Protein AF-A0A947V9L3-F1 (afdb_monomer_lite)

Foldseek 3Di:
DKDDPQKDFQDDDDPDDDCVRMDGDHDMDDDPQPLCSVQVVCVVNVHGLVVDVVSVVCVVVVSGDNPNVPDDDDDD

Secondary structure (DSSP, 8-state):
-EEEEEEEE-SSTTT---GGGEEEEEEEEE-S-HHHHHHHHHHTTT--GGG-HHHHHHHHTTSS---TTTS-----

Radius of gyration: 13.05 Å; chains: 1; bounding box: 31×18×36 Å

Sequence (76 aa):
TVIDATRILLANGPQGGNLDDVRVLDTVVASVDPVAADAYATTLFGLRPEEIESTVAAHAMGLGEMDLKKIRVIKA

pLDDT: mean 96.52, std 3.08, range [81.25, 98.69]

Structure (mmCIF, N/CA/C/O backbone):
data_AF-A0A947V9L3-F1
#
_entry.id   AF-A0A947V9L3-F1
#
loop_
_atom_site.group_PDB
_atom_site.id
_atom_site.type_symbol
_atom_site.label_atom_id
_atom_site.label_alt_id
_atom_site.label_comp_id
_atom_site.label_asym_id
_atom_site.label_entity_id
_atom_site.label_seq_id
_atom_site.pdbx_PDB_ins_code
_atom_site.Cartn_x
_atom_site.Cartn_y
_atom_site.Cartn_z
_atom_site.occupancy
_atom_site.B_iso_or_equiv
_atom_site.auth_seq_id
_atom_site.auth_comp_id
_atom_site.auth_asym_id
_atom_site.auth_atom_id
_atom_site.pdbx_PDB_model_num
ATOM 1 N N . THR A 1 1 ? -8.638 9.498 0.922 1.00 96.06 1 THR A N 1
ATOM 2 C CA . THR A 1 1 ? -7.571 9.271 -0.068 1.00 96.06 1 THR A CA 1
ATOM 3 C C . THR A 1 1 ? -8.127 8.604 -1.303 1.00 96.06 1 THR A C 1
ATOM 5 O O . THR A 1 1 ? -9.024 7.775 -1.191 1.00 96.06 1 THR A O 1
ATOM 8 N N . VAL A 1 2 ? -7.603 8.974 -2.468 1.00 97.69 2 VAL A N 1
ATOM 9 C CA . VAL A 1 2 ? -7.861 8.298 -3.743 1.00 97.69 2 VAL A CA 1
ATOM 10 C C . VAL A 1 2 ? -6.510 7.858 -4.296 1.00 97.69 2 VAL A C 1
ATOM 12 O O . VAL A 1 2 ? -5.578 8.658 -4.299 1.00 97.69 2 VAL A O 1
ATOM 15 N N . ILE A 1 3 ? -6.407 6.601 -4.716 1.00 98.06 3 ILE A N 1
ATOM 16 C CA . ILE A 1 3 ? -5.228 6.030 -5.366 1.00 98.06 3 ILE A CA 1
ATOM 17 C C . ILE A 1 3 ? -5.626 5.682 -6.795 1.00 98.06 3 ILE A C 1
ATOM 19 O O . ILE A 1 3 ? -6.549 4.894 -7.016 1.00 98.06 3 ILE A O 1
ATOM 23 N N . ASP A 1 4 ? -4.928 6.285 -7.750 1.00 98.00 4 ASP A N 1
ATOM 24 C CA . ASP A 1 4 ? -5.012 5.912 -9.155 1.00 98.00 4 ASP A CA 1
ATOM 25 C C . ASP A 1 4 ? -4.020 4.777 -9.420 1.00 98.00 4 ASP A C 1
ATOM 27 O O . ASP A 1 4 ? -2.807 4.955 -9.315 1.00 98.00 4 ASP A O 1
ATOM 31 N N . ALA A 1 5 ? -4.555 3.603 -9.734 1.00 97.12 5 ALA A N 1
ATOM 32 C CA . ALA A 1 5 ? -3.799 2.442 -10.166 1.00 97.12 5 ALA A CA 1
ATOM 33 C C . ALA A 1 5 ? -4.241 2.011 -11.572 1.00 97.12 5 ALA A C 1
ATOM 35 O O . ALA A 1 5 ? -4.237 0.826 -11.885 1.00 97.12 5 ALA A O 1
ATOM 36 N N . THR A 1 6 ? -4.624 2.950 -12.444 1.00 97.19 6 THR A N 1
ATOM 37 C CA . THR A 1 6 ? -4.939 2.650 -13.852 1.00 97.19 6 THR A CA 1
ATOM 38 C C . THR A 1 6 ? -3.742 1.973 -14.523 1.00 97.19 6 THR A C 1
ATOM 40 O O . THR A 1 6 ? -3.884 0.969 -15.227 1.00 97.19 6 THR A O 1
ATOM 43 N N . ARG A 1 7 ? -2.535 2.475 -14.230 1.00 96.44 7 ARG A N 1
ATOM 44 C CA . ARG A 1 7 ? -1.253 1.841 -14.551 1.00 96.44 7 ARG A CA 1
ATOM 45 C C . ARG A 1 7 ? -0.314 1.948 -13.360 1.00 96.44 7 ARG A C 1
ATOM 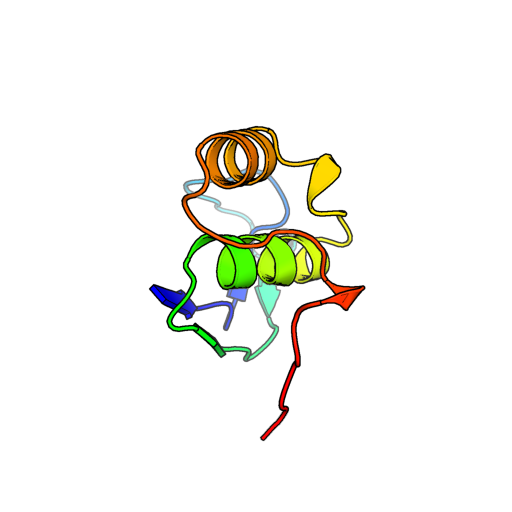47 O O . ARG A 1 7 ? -0.285 2.981 -12.699 1.00 96.44 7 ARG A O 1
ATOM 54 N N . ILE A 1 8 ? 0.477 0.910 -13.128 1.00 96.88 8 ILE A N 1
ATOM 55 C CA . ILE A 1 8 ? 1.499 0.882 -12.080 1.00 96.88 8 ILE A CA 1
ATOM 56 C C . ILE A 1 8 ? 2.861 0.534 -12.674 1.00 96.88 8 ILE A C 1
ATOM 58 O O . ILE A 1 8 ? 2.944 -0.226 -13.640 1.00 96.88 8 ILE A O 1
ATOM 62 N N . LEU A 1 9 ? 3.921 1.085 -12.089 1.00 96.88 9 LEU A N 1
ATOM 63 C CA . LEU A 1 9 ? 5.302 0.794 -12.457 1.00 96.88 9 LEU A CA 1
ATOM 64 C C . LEU A 1 9 ? 5.876 -0.221 -11.465 1.00 96.88 9 LEU A C 1
ATOM 66 O O . LEU A 1 9 ? 5.970 0.066 -10.274 1.00 96.88 9 LEU A O 1
ATOM 70 N N . LEU A 1 10 ? 6.213 -1.414 -11.949 1.00 95.50 10 LEU A N 1
ATOM 71 C CA . LEU A 1 10 ? 6.653 -2.543 -11.127 1.00 95.50 10 LEU A CA 1
ATOM 72 C C . LEU A 1 10 ? 8.159 -2.527 -10.844 1.00 95.50 10 LEU A C 1
ATOM 74 O O . LEU A 1 10 ? 8.591 -3.071 -9.831 1.00 95.50 10 LEU A O 1
ATOM 78 N N . ALA A 1 11 ? 8.954 -1.916 -11.722 1.00 94.88 11 ALA A N 1
ATOM 79 C CA . ALA A 1 11 ? 10.406 -1.847 -11.601 1.00 94.88 11 ALA A CA 1
ATOM 80 C C . ALA A 1 11 ? 10.947 -0.516 -12.139 1.00 94.88 11 ALA A C 1
ATOM 82 O O . ALA A 1 11 ? 10.273 0.185 -12.889 1.00 94.88 11 ALA A O 1
ATOM 83 N N . ASN A 1 12 ? 12.171 -0.163 -11.737 1.00 94.31 12 ASN A N 1
ATOM 84 C CA . ASN A 1 12 ? 12.917 0.986 -12.272 1.00 94.31 12 ASN A CA 1
ATOM 85 C C . ASN A 1 12 ? 12.177 2.343 -12.169 1.00 94.31 12 ASN A C 1
ATOM 87 O O . ASN A 1 12 ? 12.352 3.238 -12.998 1.00 94.31 12 ASN A O 1
ATOM 91 N N . GLY A 1 13 ? 11.344 2.507 -11.136 1.00 88.06 13 GLY A N 1
ATOM 92 C CA . GLY A 1 13 ? 10.715 3.786 -10.784 1.00 88.06 13 GLY A CA 1
ATOM 93 C C . GLY A 1 13 ? 11.657 4.756 -10.063 1.00 88.06 13 GLY A C 1
ATOM 94 O O . GLY A 1 13 ? 12.808 4.410 -9.799 1.00 88.06 13 GLY A O 1
ATOM 95 N N . PRO A 1 14 ? 11.205 5.980 -9.715 1.00 86.56 14 PRO A N 1
ATOM 96 C CA . P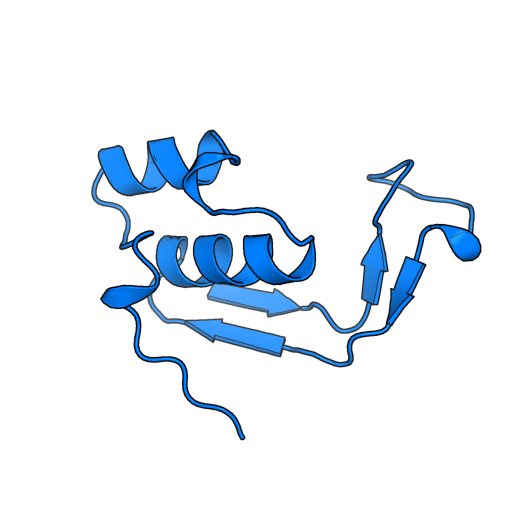RO A 1 14 ? 9.850 6.528 -9.876 1.00 86.56 14 PRO A CA 1
ATOM 97 C C . PRO A 1 14 ? 9.566 7.134 -11.260 1.00 86.56 14 PRO A C 1
ATOM 99 O O . PRO A 1 14 ? 8.407 7.307 -11.620 1.00 86.56 14 PRO A O 1
ATOM 102 N N . GLN A 1 15 ? 10.605 7.466 -12.031 1.00 90.19 15 GLN A N 1
ATOM 103 C CA . GLN A 1 15 ? 10.453 8.106 -13.343 1.00 90.19 15 GLN A CA 1
ATOM 104 C C . GLN A 1 15 ? 10.097 7.100 -14.452 1.00 90.19 15 GLN A C 1
ATOM 106 O O . GLN A 1 15 ? 9.372 7.456 -15.379 1.00 90.19 15 GLN A O 1
ATOM 111 N N . GLY A 1 16 ? 10.559 5.848 -14.335 1.00 89.25 16 GLY A N 1
ATOM 112 C CA . GLY A 1 16 ? 10.341 4.798 -15.331 1.00 89.25 16 GLY A CA 1
ATOM 113 C C . GLY A 1 16 ? 11.173 4.993 -16.601 1.00 89.25 16 GLY A C 1
ATOM 114 O O . GLY A 1 16 ? 12.206 5.660 -16.590 1.00 89.25 16 GLY A O 1
ATOM 115 N N . GLY A 1 17 ? 10.722 4.394 -17.706 1.00 90.06 17 GLY A N 1
ATOM 116 C CA . GLY A 1 17 ? 11.358 4.528 -19.025 1.00 90.06 17 GLY A CA 1
ATOM 117 C C . GLY A 1 17 ? 11.169 3.312 -19.931 1.00 90.06 17 GLY A C 1
ATOM 118 O O . GLY A 1 17 ? 11.206 3.452 -21.151 1.00 90.06 17 GLY A O 1
ATOM 119 N N . ASN A 1 18 ? 10.905 2.142 -19.344 1.00 94.69 18 ASN A N 1
ATOM 120 C CA . ASN A 1 18 ? 10.554 0.926 -20.068 1.00 94.69 18 ASN A CA 1
ATOM 121 C C . ASN A 1 18 ? 9.064 0.599 -19.877 1.00 94.69 18 ASN A C 1
ATOM 123 O O . ASN A 1 18 ? 8.570 0.580 -18.751 1.00 94.69 18 ASN A O 1
ATOM 127 N N . LEU A 1 19 ? 8.348 0.336 -20.974 1.00 94.25 19 LEU A N 1
ATOM 128 C CA . LEU A 1 19 ? 6.942 -0.075 -20.925 1.00 94.25 19 LEU A CA 1
ATOM 129 C C . LEU A 1 19 ? 6.767 -1.507 -20.409 1.00 94.25 19 LEU A C 1
ATOM 131 O O . LEU A 1 19 ? 5.709 -1.806 -19.866 1.00 94.25 19 LEU A O 1
ATOM 135 N N . ASP A 1 20 ? 7.793 -2.355 -20.512 1.00 96.31 20 ASP A N 1
ATOM 136 C CA . ASP A 1 20 ? 7.749 -3.723 -19.977 1.00 96.31 20 ASP A CA 1
ATOM 137 C C . ASP A 1 20 ? 7.682 -3.749 -18.440 1.00 96.31 20 ASP A C 1
ATOM 139 O O . ASP A 1 20 ? 7.197 -4.714 -17.853 1.00 96.31 20 ASP A O 1
ATOM 143 N N . ASP A 1 21 ? 8.113 -2.667 -17.781 1.00 96.19 21 ASP A N 1
ATOM 144 C CA . ASP A 1 21 ? 8.015 -2.507 -16.328 1.00 96.19 21 ASP A CA 1
ATOM 145 C C . ASP A 1 21 ? 6.623 -2.010 -15.891 1.00 96.19 21 ASP A C 1
ATOM 147 O O . ASP A 1 21 ? 6.333 -1.933 -14.694 1.00 96.19 21 ASP A O 1
ATOM 151 N N . VAL A 1 22 ? 5.750 -1.643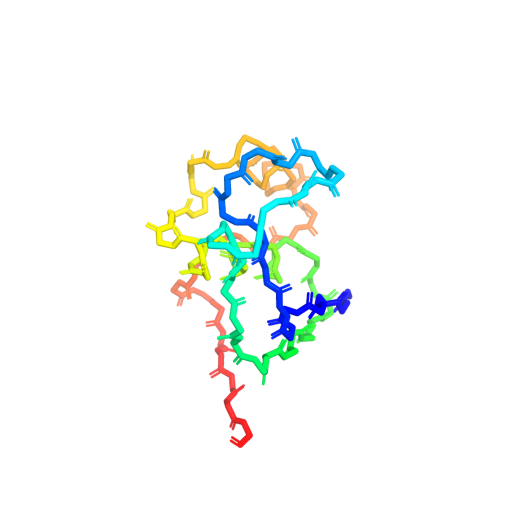 -16.837 1.00 96.38 22 VAL A N 1
ATOM 152 C CA . VAL A 1 22 ? 4.425 -1.076 -16.564 1.00 96.38 22 VAL A CA 1
ATOM 153 C C . VAL A 1 22 ? 3.349 -2.149 -16.672 1.00 96.38 22 VAL A C 1
ATOM 155 O O . VAL A 1 22 ? 3.236 -2.857 -17.669 1.00 96.38 22 VAL A O 1
ATOM 158 N N . ARG A 1 23 ? 2.466 -2.199 -15.672 1.00 97.12 23 ARG A N 1
ATOM 159 C CA . ARG A 1 23 ? 1.255 -3.023 -15.704 1.00 97.12 23 ARG A CA 1
ATOM 160 C C . ARG A 1 23 ? 0.005 -2.155 -15.720 1.00 97.12 23 ARG A C 1
ATOM 162 O O . ARG A 1 23 ? -0.157 -1.276 -14.877 1.00 97.12 23 ARG A O 1
ATOM 169 N N . VAL A 1 24 ? -0.897 -2.433 -16.658 1.00 97.44 24 VAL A N 1
ATOM 170 C CA . VAL A 1 24 ? -2.237 -1.830 -16.717 1.00 97.44 24 VAL A CA 1
ATOM 171 C C . VAL A 1 24 ? -3.178 -2.633 -15.820 1.00 97.44 24 VAL A C 1
ATOM 173 O O . VAL A 1 24 ? -3.217 -3.858 -15.925 1.00 97.44 24 VAL A O 1
ATOM 176 N N . LEU A 1 25 ? -3.897 -1.955 -14.924 1.00 97.06 25 LEU A N 1
ATOM 177 C CA . LEU A 1 25 ? -4.854 -2.578 -14.000 1.00 97.06 25 LEU A CA 1
ATOM 178 C C . LEU A 1 25 ? -6.252 -1.949 -14.060 1.00 97.06 25 LEU A C 1
ATOM 180 O O . LEU A 1 25 ? -7.177 -2.532 -13.499 1.00 97.06 25 LEU A O 1
ATOM 184 N N . ASP A 1 26 ? -6.403 -0.765 -14.669 1.00 97.06 26 ASP A N 1
ATOM 185 C CA . ASP A 1 26 ? -7.681 -0.042 -14.789 1.00 97.06 26 ASP A CA 1
ATOM 186 C C . ASP A 1 26 ? -8.451 0.055 -13.457 1.00 97.06 26 ASP A C 1
ATOM 188 O O . ASP A 1 26 ? -9.665 -0.131 -13.384 1.00 97.06 26 ASP A O 1
ATOM 192 N N . THR A 1 27 ? -7.717 0.308 -12.369 1.00 96.62 27 THR A N 1
ATOM 193 C CA . THR A 1 27 ? -8.244 0.266 -11.003 1.00 96.62 27 THR A CA 1
ATOM 194 C C . THR A 1 27 ? -8.091 1.622 -10.322 1.00 96.62 27 THR A C 1
ATOM 196 O O . THR A 1 27 ? -7.013 2.208 -10.315 1.00 96.62 27 THR A O 1
ATOM 199 N N . VAL A 1 28 ? -9.157 2.088 -9.670 1.00 97.69 28 VAL A N 1
ATOM 200 C CA . VAL A 1 28 ? -9.126 3.235 -8.752 1.00 97.69 28 VAL A CA 1
ATOM 201 C C . VAL A 1 28 ? -9.572 2.763 -7.376 1.00 97.69 28 VAL A C 1
ATOM 203 O O . VAL A 1 28 ? -10.592 2.087 -7.244 1.00 97.69 28 VAL A O 1
ATOM 206 N N . VAL A 1 29 ? -8.816 3.133 -6.344 1.00 97.81 29 VAL A N 1
ATOM 207 C CA . VAL A 1 29 ? -9.134 2.824 -4.946 1.00 97.81 29 VAL A CA 1
ATOM 208 C C . VAL A 1 29 ? -9.499 4.119 -4.239 1.00 97.81 29 VAL A C 1
ATOM 210 O O . VAL A 1 29 ? -8.763 5.102 -4.305 1.00 97.81 29 VAL A O 1
ATOM 213 N N . ALA A 1 30 ? -10.627 4.128 -3.537 1.00 97.81 30 ALA A N 1
ATOM 214 C CA . ALA A 1 30 ? -11.069 5.271 -2.753 1.00 97.81 30 ALA A CA 1
ATOM 215 C C . ALA A 1 30 ? -11.433 4.825 -1.337 1.00 97.81 30 ALA A C 1
ATOM 217 O O . ALA A 1 30 ? -12.154 3.849 -1.145 1.00 97.81 30 ALA A O 1
ATOM 218 N N . SER A 1 31 ? -10.933 5.558 -0.345 1.00 98.00 31 SER A N 1
ATOM 219 C CA . SER A 1 31 ? -11.213 5.312 1.070 1.00 98.00 31 SER A CA 1
ATOM 220 C C . SER A 1 31 ? -11.177 6.619 1.852 1.00 98.00 31 SER A C 1
ATOM 222 O O . SER A 1 31 ? -10.426 7.538 1.518 1.00 98.00 31 SER A O 1
ATOM 224 N N . VAL A 1 32 ? -11.960 6.700 2.924 1.00 97.81 32 VAL A N 1
ATOM 225 C CA . VAL A 1 32 ? -11.833 7.777 3.921 1.00 97.81 32 VAL A CA 1
ATOM 226 C C . VAL A 1 32 ? -10.652 7.547 4.867 1.00 97.81 32 VAL A C 1
ATOM 228 O O . VAL A 1 32 ? -10.137 8.505 5.430 1.00 97.81 32 VAL A O 1
ATOM 231 N N . ASP A 1 33 ? -10.194 6.300 4.982 1.00 98.38 33 ASP A N 1
ATOM 232 C CA . ASP A 1 33 ? -9.012 5.902 5.742 1.00 98.38 33 ASP A CA 1
ATOM 233 C C . ASP A 1 33 ? -7.799 5.795 4.789 1.00 98.38 33 ASP A C 1
ATOM 235 O O . ASP A 1 33 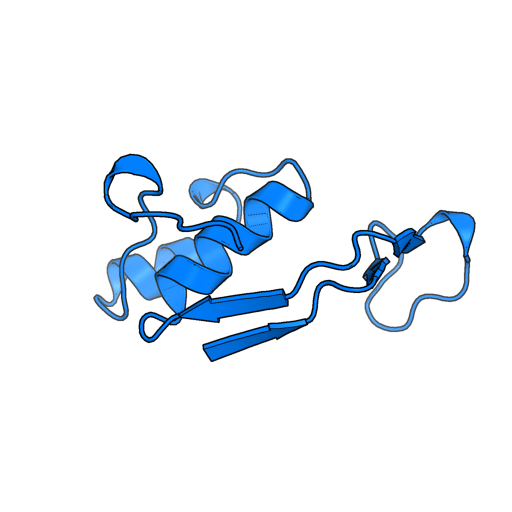? -7.821 4.963 3.869 1.00 98.38 33 ASP A O 1
ATOM 239 N N . PRO A 1 34 ? -6.761 6.640 4.958 1.00 97.81 34 PRO A N 1
ATOM 240 C CA . PRO A 1 34 ? -5.571 6.623 4.114 1.00 97.81 34 PRO A CA 1
ATOM 241 C C . PRO A 1 34 ? -4.737 5.348 4.276 1.00 97.81 34 PRO A C 1
ATOM 243 O O . PRO A 1 34 ? -4.218 4.858 3.277 1.00 97.81 34 PRO A O 1
ATOM 246 N N . VAL A 1 35 ? -4.633 4.798 5.488 1.00 98.62 35 VAL A N 1
ATOM 247 C CA . VAL A 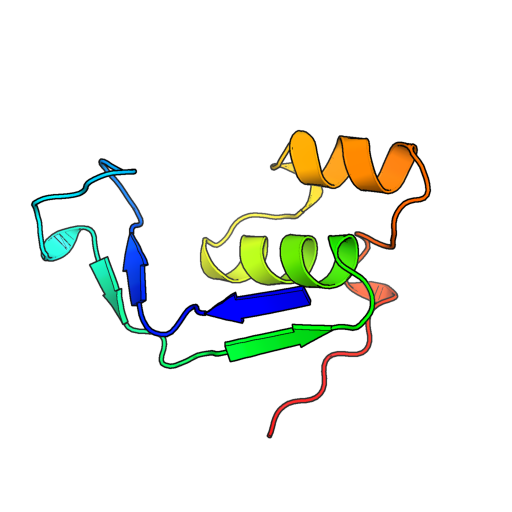1 35 ? -3.841 3.590 5.760 1.00 98.62 35 VAL A CA 1
ATOM 248 C C . VAL A 1 35 ? -4.527 2.378 5.144 1.00 98.62 35 VAL A C 1
ATOM 250 O O . VAL A 1 35 ? -3.861 1.565 4.513 1.00 98.62 35 VAL A O 1
ATOM 253 N N . ALA A 1 36 ? -5.858 2.306 5.211 1.00 98.56 36 ALA A N 1
ATOM 254 C CA . ALA A 1 36 ? -6.609 1.222 4.582 1.00 98.56 36 ALA A CA 1
ATOM 255 C C . ALA A 1 36 ? -6.467 1.227 3.051 1.00 98.56 36 ALA A C 1
ATOM 257 O O . ALA A 1 36 ? -6.360 0.165 2.432 1.00 98.56 36 ALA A O 1
ATOM 258 N N . ALA A 1 37 ? -6.451 2.416 2.432 1.00 98.25 37 ALA A N 1
ATOM 259 C CA . ALA A 1 37 ? -6.208 2.544 0.994 1.00 98.25 37 ALA A CA 1
ATOM 260 C C . ALA A 1 37 ? -4.802 2.064 0.617 1.00 98.25 37 ALA A C 1
ATOM 262 O O . ALA A 1 37 ? -4.654 1.300 -0.336 1.00 98.25 37 ALA A O 1
ATOM 263 N N . ASP A 1 38 ? -3.794 2.492 1.375 1.00 97.81 38 ASP A N 1
ATOM 264 C CA . ASP A 1 38 ? -2.390 2.161 1.131 1.00 97.81 38 ASP A CA 1
ATOM 265 C C . ASP A 1 38 ? -2.124 0.662 1.348 1.00 97.81 38 ASP A C 1
ATOM 267 O O . ASP A 1 38 ? -1.565 -0.012 0.484 1.00 97.81 38 ASP A O 1
ATOM 271 N N . ALA A 1 39 ? -2.662 0.094 2.434 1.00 98.44 39 ALA A N 1
ATOM 272 C CA . ALA A 1 39 ? -2.625 -1.335 2.720 1.00 98.44 39 ALA A CA 1
ATOM 273 C C . ALA A 1 39 ? -3.239 -2.156 1.577 1.00 98.44 39 ALA A C 1
ATOM 275 O O . ALA A 1 39 ? -2.635 -3.127 1.121 1.00 98.44 39 ALA A O 1
ATOM 276 N N . TYR A 1 40 ? -4.403 -1.758 1.052 1.00 98.06 40 TYR A N 1
ATOM 277 C CA . TYR A 1 40 ? -4.990 -2.431 -0.109 1.00 98.06 40 TYR A CA 1
ATOM 278 C C . TYR A 1 40 ? -4.114 -2.281 -1.361 1.00 98.06 40 TYR A C 1
ATOM 280 O O . TYR A 1 40 ? -3.936 -3.251 -2.100 1.00 98.06 40 TYR A O 1
ATOM 288 N N . ALA A 1 41 ? -3.529 -1.103 -1.593 1.00 97.81 41 ALA A N 1
ATOM 289 C CA . ALA A 1 41 ? -2.672 -0.850 -2.748 1.00 97.81 41 ALA A CA 1
ATOM 290 C C . ALA A 1 41 ? -1.427 -1.754 -2.779 1.00 97.81 41 ALA A C 1
ATOM 292 O O . ALA A 1 41 ? -1.017 -2.159 -3.865 1.00 97.81 41 ALA A O 1
ATOM 293 N N . THR A 1 42 ? -0.887 -2.169 -1.625 1.00 97.94 42 THR A N 1
ATOM 294 C CA . THR A 1 42 ? 0.231 -3.139 -1.567 1.00 97.94 42 THR A CA 1
ATOM 295 C C . THR A 1 42 ? -0.084 -4.452 -2.294 1.00 97.94 42 THR A C 1
ATOM 297 O O . THR A 1 42 ? 0.765 -5.011 -2.994 1.00 97.94 42 THR A O 1
ATOM 300 N N . THR A 1 43 ? -1.345 -4.895 -2.242 1.00 96.94 43 THR A N 1
ATOM 301 C CA . THR A 1 43 ? -1.795 -6.126 -2.908 1.00 96.94 43 THR A CA 1
ATOM 302 C C . THR A 1 43 ? -1.733 -6.018 -4.431 1.00 96.94 43 THR A C 1
ATOM 304 O O . THR A 1 43 ? -1.526 -7.022 -5.114 1.00 96.94 43 THR A O 1
ATOM 307 N N . LEU A 1 44 ? -1.812 -4.797 -4.978 1.00 97.00 44 LEU A N 1
ATOM 308 C CA . LEU A 1 44 ? -1.643 -4.533 -6.408 1.00 97.00 44 LEU A CA 1
ATOM 309 C C . LEU A 1 44 ? -0.204 -4.761 -6.870 1.00 97.00 44 LEU A C 1
ATOM 311 O O . LEU A 1 44 ? 0.019 -4.856 -8.071 1.00 97.00 44 LEU A O 1
ATOM 315 N N . PHE A 1 45 ? 0.753 -4.881 -5.950 1.00 96.62 45 PHE A N 1
ATOM 316 C CA . PHE A 1 45 ? 2.143 -5.251 -6.216 1.00 96.62 45 PHE A CA 1
ATOM 317 C C . PHE A 1 45 ? 2.453 -6.702 -5.818 1.00 96.62 45 PHE A C 1
ATOM 319 O O . PHE A 1 45 ? 3.579 -7.154 -5.992 1.00 96.62 45 PHE A O 1
ATOM 326 N N . GLY A 1 46 ? 1.463 -7.460 -5.328 1.00 96.31 46 GLY A N 1
ATOM 327 C CA . GLY A 1 46 ? 1.677 -8.809 -4.793 1.00 96.31 46 GLY A CA 1
ATOM 328 C C . GLY A 1 46 ? 2.404 -8.825 -3.445 1.00 96.31 46 GLY A C 1
ATOM 329 O O . GLY A 1 46 ? 2.931 -9.864 -3.058 1.00 96.31 46 GLY A O 1
ATOM 330 N N . LEU A 1 47 ? 2.431 -7.688 -2.750 1.00 97.56 47 LEU A N 1
ATOM 331 C CA . LEU A 1 47 ? 3.019 -7.529 -1.426 1.00 97.56 47 LEU A CA 1
ATOM 332 C C . LEU A 1 47 ? 1.928 -7.554 -0.358 1.00 97.56 47 LEU A C 1
ATOM 334 O O . LEU A 1 47 ? 0.739 -7.383 -0.650 1.00 97.56 47 LEU A O 1
ATOM 338 N N . ARG A 1 48 ? 2.340 -7.753 0.891 1.00 98.06 48 ARG A N 1
ATOM 339 C CA . ARG A 1 48 ? 1.479 -7.585 2.060 1.00 98.06 48 ARG A CA 1
ATOM 340 C C . ARG A 1 48 ? 1.707 -6.216 2.712 1.00 98.06 48 ARG A C 1
ATOM 342 O O . ARG A 1 48 ? 2.820 -5.692 2.630 1.00 98.06 48 ARG A O 1
ATOM 349 N N . PRO A 1 49 ? 0.705 -5.655 3.415 1.00 98.12 49 PRO A N 1
ATOM 350 C CA . PRO A 1 49 ? 0.843 -4.370 4.101 1.00 98.12 49 PRO A CA 1
ATOM 351 C C . PRO A 1 49 ? 2.028 -4.306 5.072 1.00 98.12 49 PRO A C 1
ATOM 353 O O . PRO A 1 49 ? 2.661 -3.264 5.202 1.00 98.12 49 PRO A O 1
ATOM 356 N N . GLU A 1 50 ? 2.360 -5.421 5.730 1.00 98.19 50 GLU A N 1
ATOM 357 C CA . GLU A 1 50 ? 3.463 -5.504 6.695 1.00 98.19 50 GLU A CA 1
ATOM 358 C C . GLU A 1 50 ? 4.850 -5.368 6.049 1.00 98.19 50 GLU A C 1
ATOM 360 O O . GLU A 1 50 ? 5.836 -5.164 6.753 1.00 98.19 50 GLU A O 1
ATOM 365 N N . GLU A 1 51 ? 4.940 -5.492 4.724 1.00 98.31 51 GLU A N 1
ATOM 366 C CA . GLU A 1 5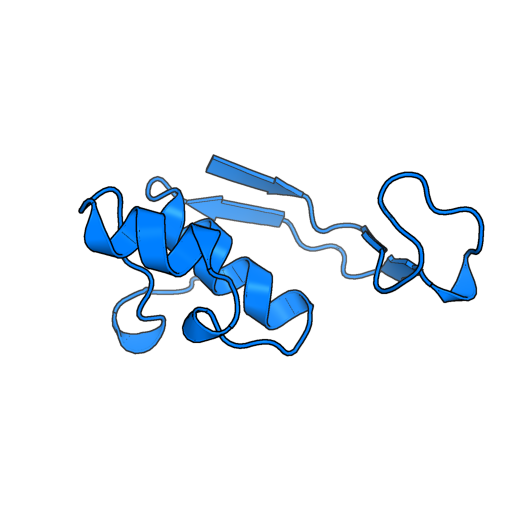1 ? 6.188 -5.364 3.964 1.00 98.31 51 GLU A CA 1
ATOM 367 C C . GLU A 1 51 ? 6.494 -3.904 3.595 1.00 98.31 51 GLU A C 1
ATOM 369 O O . GLU A 1 51 ? 7.583 -3.614 3.104 1.00 98.31 51 GLU A O 1
ATOM 374 N N . ILE A 1 52 ? 5.560 -2.977 3.850 1.00 97.94 52 ILE A N 1
ATOM 375 C CA . ILE A 1 52 ? 5.717 -1.548 3.573 1.00 97.94 52 ILE A CA 1
ATOM 376 C C . ILE A 1 52 ? 5.855 -0.779 4.889 1.00 97.94 52 ILE A C 1
ATOM 378 O O . ILE A 1 52 ? 4.880 -0.516 5.596 1.00 97.94 52 ILE A O 1
ATOM 382 N N . GLU A 1 53 ? 7.087 -0.378 5.207 1.00 98.19 53 GLU A N 1
ATOM 383 C CA . GLU A 1 53 ? 7.432 0.267 6.483 1.00 98.19 53 GLU A CA 1
ATOM 384 C C . GLU A 1 53 ? 6.601 1.526 6.769 1.00 98.19 53 GLU A C 1
ATOM 386 O O . GLU A 1 53 ? 6.192 1.754 7.908 1.00 98.19 53 GLU A O 1
ATOM 391 N N . SER A 1 54 ? 6.298 2.330 5.744 1.00 97.62 54 SER A N 1
ATOM 392 C CA . SER A 1 54 ? 5.479 3.537 5.898 1.00 97.62 54 SER A CA 1
ATOM 393 C C . SER A 1 54 ? 4.033 3.223 6.278 1.00 97.62 54 SER A C 1
ATOM 395 O O . SER A 1 54 ? 3.466 3.915 7.124 1.00 97.62 54 SER A O 1
ATOM 397 N N . THR A 1 55 ? 3.446 2.172 5.704 1.00 98.19 55 THR A N 1
ATOM 398 C CA . THR A 1 55 ? 2.085 1.726 6.030 1.00 98.19 55 THR A CA 1
ATOM 399 C C . THR A 1 55 ? 2.032 1.199 7.468 1.00 98.19 55 THR A C 1
ATOM 401 O O . THR A 1 55 ? 1.142 1.583 8.230 1.00 98.19 55 THR A O 1
ATOM 404 N N . VAL A 1 56 ? 3.031 0.405 7.879 1.00 98.56 56 VAL A N 1
ATOM 405 C CA . VAL A 1 56 ? 3.172 -0.092 9.261 1.00 98.56 56 VAL A CA 1
ATOM 406 C C . VAL A 1 56 ? 3.314 1.062 10.255 1.00 98.56 56 VAL A C 1
ATOM 408 O O . VAL A 1 56 ? 2.616 1.098 11.270 1.00 98.56 56 VAL A O 1
ATOM 411 N N . ALA A 1 57 ? 4.185 2.030 9.964 1.00 98.69 57 ALA A N 1
ATOM 412 C CA . ALA A 1 57 ? 4.397 3.188 10.826 1.00 98.69 57 ALA A CA 1
ATOM 413 C C . ALA A 1 57 ? 3.122 4.036 10.965 1.00 98.69 57 ALA A C 1
ATOM 415 O O . ALA A 1 57 ? 2.753 4.412 12.078 1.00 98.69 57 ALA A O 1
ATOM 416 N N . ALA A 1 58 ? 2.408 4.290 9.864 1.00 98.56 58 ALA A N 1
ATOM 417 C CA . ALA A 1 58 ? 1.164 5.055 9.885 1.00 98.56 58 ALA A CA 1
ATOM 418 C C . ALA A 1 58 ? 0.067 4.362 10.713 1.00 98.56 58 ALA A C 1
ATOM 420 O O . ALA A 1 58 ? -0.629 5.023 11.491 1.00 98.56 58 ALA A O 1
ATOM 421 N N . HIS A 1 59 ? -0.051 3.035 10.609 1.00 98.56 59 HIS A N 1
ATOM 422 C CA . HIS A 1 59 ? -0.947 2.258 11.465 1.00 98.56 59 HIS A CA 1
ATOM 423 C C . HIS A 1 59 ? -0.553 2.343 12.945 1.00 98.56 59 HIS A C 1
ATOM 425 O O . HIS A 1 59 ? -1.402 2.614 13.792 1.00 98.56 59 HIS A O 1
ATOM 431 N N . ALA A 1 60 ? 0.736 2.176 13.264 1.00 98.56 60 ALA A N 1
ATOM 432 C CA . ALA A 1 60 ? 1.242 2.259 14.636 1.00 98.56 60 ALA A CA 1
ATOM 433 C C . ALA A 1 60 ? 1.013 3.642 15.276 1.00 98.56 60 ALA A C 1
ATOM 435 O O . ALA A 1 60 ? 0.838 3.748 16.488 1.00 98.56 60 ALA A O 1
ATOM 436 N N . MET A 1 61 ? 0.964 4.700 14.461 1.00 98.44 61 MET A N 1
ATOM 437 C CA . MET A 1 61 ? 0.598 6.057 14.880 1.00 98.44 61 MET A CA 1
ATOM 438 C C . MET A 1 61 ? -0.919 6.263 15.064 1.00 98.44 61 MET A C 1
ATOM 440 O O . MET A 1 61 ? -1.339 7.348 15.464 1.00 98.44 61 MET A O 1
ATOM 444 N N . GLY A 1 62 ? -1.750 5.260 14.767 1.00 98.25 62 GLY A N 1
ATOM 445 C CA . GLY A 1 62 ? -3.208 5.339 14.862 1.00 98.25 62 GLY A CA 1
ATOM 446 C C . GLY A 1 62 ? -3.866 6.151 13.743 1.00 98.25 62 GLY A C 1
ATOM 447 O O . GLY A 1 62 ? -4.991 6.613 13.914 1.00 98.25 62 GLY A O 1
ATOM 448 N N . LEU A 1 63 ? -3.185 6.346 12.606 1.00 98.31 63 LEU A N 1
ATOM 449 C CA . LEU A 1 63 ? -3.697 7.150 11.486 1.00 98.31 63 LEU A CA 1
ATOM 450 C C . LEU A 1 63 ? -4.706 6.400 10.602 1.00 98.31 63 LEU A C 1
ATOM 452 O O . LEU A 1 63 ? -5.299 7.003 9.707 1.00 98.31 63 LEU A O 1
ATOM 456 N N . GLY A 1 64 ? -4.893 5.103 10.846 1.00 98.38 64 GLY A N 1
ATOM 457 C CA . GLY A 1 64 ? -5.834 4.254 10.127 1.00 98.38 64 GLY A CA 1
ATOM 458 C C . GLY A 1 64 ? -5.562 2.765 10.332 1.00 98.38 64 GLY A C 1
ATOM 459 O O . GLY A 1 64 ? -4.686 2.373 11.109 1.00 98.38 64 GLY A O 1
ATOM 460 N N . GLU A 1 65 ? -6.325 1.925 9.643 1.00 98.56 65 GLU A N 1
ATOM 461 C CA . GLU A 1 65 ? -6.241 0.465 9.733 1.00 98.56 65 GLU A CA 1
ATOM 462 C C . GLU A 1 65 ? -5.444 -0.127 8.562 1.00 98.56 65 GLU A C 1
ATOM 464 O O . GLU A 1 65 ? -5.699 0.207 7.409 1.00 98.56 65 GLU A O 1
ATOM 469 N N . MET A 1 66 ? -4.496 -1.025 8.848 1.00 98.44 66 MET A N 1
ATOM 470 C CA . MET A 1 66 ? -3.729 -1.749 7.820 1.00 98.44 66 MET A CA 1
ATOM 471 C C . MET A 1 66 ? -4.168 -3.211 7.665 1.00 98.44 66 MET A C 1
ATOM 473 O O . MET A 1 66 ? -3.893 -3.828 6.637 1.00 98.44 66 MET A O 1
ATOM 477 N N . ASP A 1 67 ? -4.844 -3.785 8.667 1.00 98.12 67 ASP A N 1
ATOM 478 C CA . ASP A 1 67 ? -5.307 -5.169 8.629 1.00 98.12 67 ASP A CA 1
ATOM 479 C C . ASP A 1 67 ? -6.460 -5.319 7.630 1.00 98.12 67 ASP A C 1
ATOM 481 O O . ASP A 1 67 ? -7.620 -4.990 7.904 1.00 98.12 67 ASP A O 1
ATOM 485 N N . LEU A 1 68 ? -6.141 -5.891 6.467 1.00 97.50 68 LEU A N 1
ATOM 486 C CA . LEU A 1 68 ? -7.092 -6.141 5.385 1.00 97.50 68 LEU A CA 1
ATOM 487 C C . LEU A 1 68 ? -8.296 -6.991 5.815 1.00 97.50 68 LEU A C 1
ATOM 489 O O . LEU A 1 68 ? -9.351 -6.890 5.195 1.00 97.50 68 LEU A O 1
ATOM 493 N N . LYS A 1 69 ? -8.196 -7.794 6.884 1.00 97.62 69 LYS A N 1
ATOM 494 C CA . LYS A 1 69 ? -9.330 -8.589 7.391 1.00 97.62 69 LYS A CA 1
ATOM 495 C C . LYS A 1 69 ? -10.393 -7.731 8.073 1.00 97.62 69 LYS A C 1
ATOM 497 O O . LYS A 1 69 ? -11.541 -8.159 8.179 1.00 97.62 69 LYS A O 1
ATOM 502 N N . LYS A 1 70 ? -10.024 -6.538 8.541 1.00 97.94 70 LYS A N 1
ATOM 503 C CA . LYS A 1 70 ? -10.938 -5.567 9.157 1.00 97.94 70 LYS A CA 1
ATOM 504 C C . LYS A 1 70 ? -11.467 -4.543 8.155 1.00 97.94 70 LYS A C 1
ATOM 506 O O . LYS A 1 70 ? -12.368 -3.774 8.484 1.00 97.94 70 LYS A O 1
ATOM 511 N N . ILE A 1 71 ? -10.936 -4.540 6.934 1.00 97.19 71 ILE A N 1
ATOM 512 C CA . ILE A 1 71 ? -11.323 -3.616 5.874 1.00 97.19 71 ILE A CA 1
ATOM 513 C C . ILE A 1 71 ? -12.369 -4.284 4.981 1.00 97.19 71 ILE A C 1
ATOM 515 O O . ILE A 1 71 ? -12.136 -5.319 4.359 1.00 97.19 71 ILE A O 1
ATOM 519 N N . ARG A 1 72 ? -13.547 -3.665 4.874 1.00 96.81 72 ARG A N 1
ATOM 520 C CA . ARG A 1 72 ? -14.584 -4.109 3.938 1.00 96.81 72 ARG A CA 1
ATOM 521 C C . ARG A 1 72 ? -14.306 -3.545 2.547 1.00 96.81 72 ARG A C 1
ATOM 523 O O . ARG A 1 72 ? -14.578 -2.377 2.286 1.00 96.81 72 ARG A O 1
ATOM 530 N N . VAL A 1 73 ? -13.849 -4.399 1.639 1.00 95.25 73 VAL A N 1
ATOM 531 C CA . VAL A 1 73 ? -13.675 -4.042 0.225 1.00 95.25 73 VAL A CA 1
ATOM 532 C C . VAL A 1 73 ? -15.000 -4.204 -0.521 1.00 95.25 73 VAL A C 1
ATOM 534 O O . VAL A 1 73 ? -15.617 -5.270 -0.487 1.00 95.25 73 VAL A O 1
ATOM 537 N N . ILE A 1 74 ? -15.436 -3.148 -1.207 1.00 95.06 74 ILE A N 1
ATOM 538 C CA . ILE A 1 74 ? -16.607 -3.154 -2.090 1.00 95.06 74 ILE A CA 1
ATOM 539 C C . ILE A 1 74 ? -16.099 -2.971 -3.519 1.00 95.06 74 ILE A C 1
ATOM 541 O O . ILE A 1 74 ? -15.324 -2.055 -3.780 1.00 95.06 74 ILE A O 1
ATOM 545 N N . LYS A 1 75 ? -16.521 -3.849 -4.429 1.00 89.69 75 LYS A N 1
ATOM 546 C CA . LYS A 1 75 ? -16.221 -3.745 -5.862 1.00 89.69 75 LYS A CA 1
ATOM 547 C C . LYS A 1 75 ? -17.451 -3.205 -6.590 1.00 89.69 75 LYS A C 1
ATOM 549 O O . LYS A 1 75 ? -18.567 -3.564 -6.212 1.00 89.69 75 LYS A O 1
ATOM 554 N N . ALA A 1 76 ? -17.219 -2.326 -7.562 1.00 81.25 76 ALA A N 1
ATOM 555 C CA . ALA A 1 76 ? -18.245 -1.827 -8.474 1.00 81.25 76 ALA A CA 1
ATOM 556 C C . ALA A 1 76 ? -18.517 -2.834 -9.599 1.00 81.25 76 ALA A C 1
ATOM 558 O O . ALA A 1 76 ? -17.592 -3.622 -9.909 1.00 81.25 76 ALA A O 1
#